Protein AF-A0A9K3NE94-F1 (afdb_monomer_lite)

Radius of gyration: 13.45 Å; chains: 1; bounding box: 37×25×27 Å

Sequence (76 aa):
MLQPKIVGFELFKEYYEGDNDFGELFSKCINHVVDDFHLHKGFLFKSNRLCVPCHSIREVIIREVHEGGLAGHFGI

Secondary structure (DSSP, 8-state):
------TTTTHHHHHSTT-TTTHHHHHHHTTS-BTTEEEETTEEEETTEEPPPSSHHHHHHHHHHHTTTTTSSS--

Structure (mmCIF, N/CA/C/O backbone):
data_AF-A0A9K3NE94-F1
#
_entry.id   AF-A0A9K3NE94-F1
#
loop_
_atom_site.group_PDB
_atom_site.id
_atom_site.type_symbol
_atom_site.label_atom_id
_atom_site.label_alt_id
_atom_site.label_comp_id
_atom_site.label_asym_id
_atom_site.label_entity_id
_atom_site.label_seq_id
_atom_site.pdbx_PDB_ins_code
_atom_site.Cartn_x
_atom_site.Cartn_y
_atom_site.Cartn_z
_atom_site.occupancy
_atom_site.B_iso_or_equiv
_atom_site.auth_seq_id
_atom_site.auth_comp_id
_atom_site.auth_asym_id
_atom_site.auth_atom_id
_atom_site.pdbx_PDB_model_num
ATOM 1 N N . MET A 1 1 ? -28.968 -1.759 2.313 1.00 34.78 1 MET A N 1
ATOM 2 C CA . MET A 1 1 ? -27.696 -2.506 2.269 1.00 34.78 1 MET A CA 1
ATOM 3 C C . MET A 1 1 ? -26.598 -1.536 2.678 1.00 34.78 1 MET A C 1
ATOM 5 O O . MET A 1 1 ? -26.169 -0.733 1.862 1.00 34.78 1 MET A O 1
ATOM 9 N N . LEU A 1 2 ? -26.260 -1.490 3.967 1.00 38.41 2 LEU A N 1
ATOM 10 C CA . LEU A 1 2 ? -25.125 -0.702 4.443 1.00 38.41 2 LEU A CA 1
ATOM 11 C C . LEU A 1 2 ? -23.891 -1.545 4.147 1.00 38.41 2 LEU A C 1
ATOM 13 O O . LEU A 1 2 ? -23.667 -2.550 4.813 1.00 38.41 2 LEU A O 1
ATOM 17 N N . GLN A 1 3 ? -23.146 -1.193 3.100 1.00 47.91 3 GLN A N 1
ATOM 18 C CA . GLN A 1 3 ? -21.774 -1.674 2.997 1.00 47.91 3 GLN A CA 1
ATOM 19 C C . GLN A 1 3 ? -21.082 -1.213 4.283 1.00 47.91 3 GLN A C 1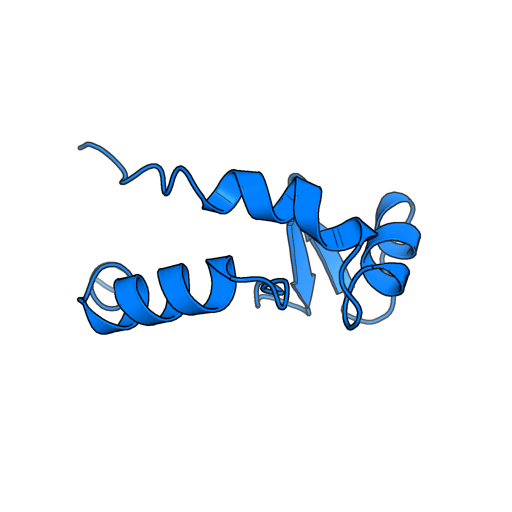
ATOM 21 O O . GLN A 1 3 ? -21.174 -0.016 4.585 1.00 47.91 3 GLN A O 1
ATOM 26 N N . PRO A 1 4 ? -20.465 -2.105 5.077 1.00 47.97 4 PRO A N 1
ATOM 27 C CA . PRO A 1 4 ? -19.654 -1.662 6.190 1.00 47.97 4 PRO A CA 1
ATOM 28 C C . PRO A 1 4 ? -18.537 -0.827 5.577 1.00 47.97 4 PRO A C 1
ATOM 30 O O . PRO A 1 4 ? -17.611 -1.331 4.946 1.00 47.97 4 PRO A O 1
ATOM 33 N N . LYS A 1 5 ? -18.684 0.492 5.672 1.00 49.59 5 LYS A N 1
ATOM 34 C CA . LYS A 1 5 ? -17.614 1.421 5.375 1.00 49.59 5 LYS A CA 1
ATOM 35 C C . LYS A 1 5 ? -16.635 1.182 6.506 1.00 49.59 5 LYS A C 1
ATOM 37 O O . LYS A 1 5 ? -16.837 1.716 7.591 1.00 49.59 5 LYS A O 1
ATOM 42 N N . ILE A 1 6 ? -15.665 0.295 6.292 1.00 58.84 6 ILE A N 1
ATOM 43 C CA . ILE A 1 6 ? -14.561 0.103 7.225 1.00 58.84 6 ILE A CA 1
ATOM 44 C C . ILE A 1 6 ? -13.914 1.483 7.319 1.00 58.84 6 ILE A C 1
ATOM 46 O O . ILE A 1 6 ? -13.196 1.909 6.417 1.00 58.84 6 ILE A O 1
ATOM 50 N N . VAL A 1 7 ? -14.265 2.240 8.360 1.00 60.16 7 VAL A N 1
ATOM 51 C CA . VAL A 1 7 ? -13.837 3.636 8.523 1.00 60.16 7 VAL A CA 1
ATOM 52 C C . VAL A 1 7 ? -12.308 3.693 8.565 1.00 60.16 7 VAL A C 1
ATOM 54 O O . VAL A 1 7 ? -11.712 4.643 8.072 1.00 60.16 7 VAL A O 1
ATOM 57 N N . GLY A 1 8 ? -11.675 2.616 9.044 1.00 67.31 8 GLY A N 1
ATOM 58 C CA . GLY A 1 8 ? -10.226 2.449 9.060 1.00 67.31 8 GLY A CA 1
ATOM 59 C C . GLY A 1 8 ? -9.572 2.157 7.705 1.00 67.31 8 GLY A C 1
ATOM 60 O O . GLY A 1 8 ? -8.361 2.296 7.594 1.00 67.31 8 GLY A O 1
ATOM 61 N N . PHE A 1 9 ? -10.317 1.784 6.661 1.00 71.88 9 PHE A N 1
ATOM 62 C CA . PHE A 1 9 ? -9.701 1.435 5.375 1.00 71.88 9 PHE A CA 1
ATOM 63 C C . PHE A 1 9 ? -9.126 2.665 4.681 1.00 71.88 9 PHE A C 1
ATOM 65 O O . PHE A 1 9 ? -8.031 2.617 4.142 1.00 71.88 9 PHE A O 1
ATOM 72 N N . GLU A 1 10 ? -9.823 3.798 4.748 1.00 80.88 10 GLU A N 1
ATOM 73 C CA . GLU A 1 10 ? -9.313 5.054 4.189 1.00 80.88 10 GLU A CA 1
ATOM 74 C C . GLU A 1 10 ? -8.033 5.525 4.903 1.00 80.88 10 GLU A C 1
ATOM 76 O O . GLU A 1 10 ? -7.171 6.118 4.258 1.00 80.88 10 GLU A O 1
ATOM 81 N N . LEU A 1 11 ? -7.856 5.160 6.180 1.00 80.56 11 LEU A N 1
ATOM 82 C CA . LEU A 1 11 ? -6.660 5.447 6.983 1.00 80.56 11 LEU A CA 1
ATOM 83 C C . LEU A 1 11 ? -5.394 4.776 6.422 1.00 80.56 11 LEU A C 1
ATOM 85 O O . LEU A 1 11 ? -4.286 5.240 6.663 1.00 80.56 11 LEU A O 1
ATOM 89 N N . PHE A 1 12 ? -5.529 3.706 5.629 1.00 83.62 12 PHE A N 1
ATOM 90 C CA . PHE A 1 12 ? -4.382 3.057 4.981 1.00 83.62 12 PHE A CA 1
ATOM 91 C C . PHE A 1 12 ? -3.602 4.009 4.094 1.00 83.62 12 PHE A C 1
ATOM 93 O O . PHE A 1 12 ? -2.377 3.938 4.046 1.00 83.62 12 PHE A O 1
ATOM 100 N N . LYS A 1 13 ? -4.322 4.894 3.400 1.00 87.88 13 LYS A N 1
ATOM 101 C CA . LYS A 1 13 ? -3.730 5.847 2.465 1.00 87.88 13 LYS A CA 1
ATOM 102 C C . LYS A 1 13 ? -2.750 6.767 3.184 1.00 87.88 13 LYS A C 1
ATOM 104 O O . LYS A 1 13 ? -1.684 7.040 2.655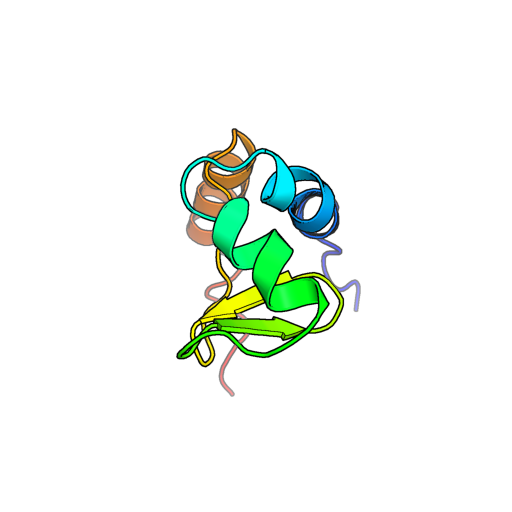 1.00 87.88 13 LYS A O 1
ATOM 109 N N . GLU A 1 14 ? -3.102 7.174 4.401 1.00 88.00 14 GLU A N 1
ATOM 110 C CA . GLU A 1 14 ? -2.290 8.051 5.248 1.00 88.00 14 GLU A CA 1
ATOM 111 C C . GLU A 1 14 ? -1.093 7.320 5.870 1.00 88.00 14 GLU A C 1
ATOM 113 O O . GLU A 1 14 ? -0.093 7.946 6.209 1.00 88.00 14 GLU A O 1
ATOM 118 N N . TYR A 1 15 ? -1.169 5.993 6.011 1.00 88.19 15 TYR A N 1
ATOM 119 C CA . TYR A 1 15 ? -0.107 5.208 6.637 1.00 88.19 15 TYR A CA 1
ATOM 120 C C . TYR A 1 15 ? 0.961 4.703 5.681 1.00 88.19 15 TYR A C 1
ATOM 122 O O . TYR A 1 15 ? 2.048 4.385 6.154 1.00 88.19 15 TYR A O 1
ATOM 130 N N . TYR A 1 16 ? 0.703 4.635 4.371 1.00 91.00 16 TYR A N 1
ATOM 131 C CA . TYR A 1 16 ? 1.702 4.104 3.446 1.00 91.00 16 TYR A CA 1
ATOM 132 C C . TYR A 1 16 ? 3.010 4.892 3.481 1.00 91.00 16 TYR A C 1
ATOM 134 O O . TYR A 1 16 ? 4.052 4.264 3.580 1.00 91.00 16 TYR A O 1
ATOM 142 N N . GLU A 1 17 ? 2.984 6.228 3.443 1.00 90.25 17 GLU A N 1
ATOM 143 C CA . GLU A 1 17 ? 4.211 7.044 3.364 1.00 90.25 17 GLU A CA 1
ATOM 144 C C . GLU A 1 17 ? 5.187 6.796 4.524 1.00 90.25 17 GLU A C 1
ATOM 146 O O . GLU A 1 17 ? 6.400 6.823 4.324 1.00 90.25 17 GLU A O 1
ATOM 151 N N . GLY A 1 18 ? 4.666 6.530 5.725 1.00 88.44 18 GLY A N 1
ATOM 152 C CA . GLY A 1 18 ? 5.464 6.237 6.920 1.00 88.44 18 GLY A CA 1
ATOM 153 C C . GLY A 1 18 ? 5.722 4.748 7.158 1.00 88.44 18 GLY A C 1
ATOM 154 O O . GLY A 1 18 ? 6.345 4.392 8.158 1.00 88.44 18 GLY A O 1
ATOM 155 N N . ASP A 1 19 ? 5.220 3.876 6.287 1.00 90.38 19 ASP A N 1
ATOM 156 C CA . ASP A 1 19 ? 5.320 2.436 6.454 1.00 90.38 19 ASP A CA 1
ATOM 157 C C . ASP A 1 19 ? 6.722 1.925 6.107 1.00 90.38 19 ASP A C 1
ATOM 159 O O . ASP A 1 19 ? 7.268 2.230 5.045 1.00 90.38 19 ASP A O 1
ATOM 163 N N . ASN A 1 20 ? 7.297 1.105 6.987 1.00 89.31 20 ASN A N 1
ATOM 164 C CA . ASN A 1 20 ? 8.656 0.597 6.803 1.00 89.31 20 ASN A CA 1
ATOM 165 C C . ASN A 1 20 ? 8.781 -0.392 5.629 1.00 89.31 20 ASN A C 1
ATOM 167 O O . ASN A 1 20 ? 9.855 -0.503 5.044 1.00 89.31 20 ASN A O 1
ATOM 171 N N . ASP A 1 21 ? 7.708 -1.107 5.280 1.00 88.69 21 ASP A N 1
ATOM 172 C CA . ASP A 1 21 ? 7.704 -2.085 4.189 1.00 88.69 21 ASP A CA 1
ATOM 173 C C . ASP A 1 21 ? 7.235 -1.458 2.865 1.00 88.69 21 ASP A C 1
ATOM 175 O O . ASP A 1 21 ? 7.704 -1.832 1.787 1.00 88.69 21 ASP A O 1
ATOM 179 N N . PHE A 1 22 ? 6.304 -0.502 2.933 1.00 91.81 22 PHE A N 1
ATOM 180 C CA . PHE A 1 22 ? 5.598 0.017 1.764 1.00 91.81 22 PHE A CA 1
ATOM 181 C C . PHE A 1 22 ? 5.844 1.491 1.444 1.00 91.81 22 PHE A C 1
ATOM 183 O O . PHE A 1 22 ? 5.492 1.886 0.337 1.00 91.81 22 PHE A O 1
ATOM 190 N N . GLY A 1 23 ? 6.446 2.310 2.309 1.00 92.69 23 GLY A N 1
ATOM 191 C CA . GLY A 1 23 ? 6.535 3.761 2.082 1.00 92.69 23 GLY A CA 1
ATOM 192 C C . GLY A 1 23 ? 7.349 4.165 0.862 1.00 92.69 23 GLY A C 1
ATOM 193 O O . GLY A 1 23 ? 6.909 4.995 0.058 1.00 92.69 23 GLY A O 1
ATOM 194 N N . GLU A 1 24 ? 8.488 3.513 0.638 1.00 93.25 24 GLU A N 1
ATOM 195 C CA . GLU A 1 24 ? 9.284 3.749 -0.566 1.00 93.25 24 GLU A CA 1
ATOM 196 C C . GLU A 1 24 ? 8.552 3.266 -1.831 1.00 93.25 24 GLU A C 1
ATOM 198 O O . GLU A 1 24 ? 8.502 3.976 -2.839 1.00 93.25 24 GLU A O 1
ATOM 203 N N . LEU A 1 25 ? 7.937 2.078 -1.772 1.00 93.50 25 LEU A N 1
ATOM 204 C CA . LEU A 1 25 ? 7.159 1.515 -2.880 1.00 93.50 25 LEU A CA 1
ATOM 205 C C . LEU A 1 25 ? 5.954 2.390 -3.223 1.00 93.50 25 LEU A C 1
ATOM 207 O O . LEU A 1 25 ? 5.723 2.675 -4.395 1.00 93.50 25 LEU A O 1
ATOM 211 N N . PHE A 1 26 ? 5.220 2.849 -2.213 1.00 94.06 26 PHE A N 1
ATOM 212 C CA . PHE A 1 26 ? 4.082 3.743 -2.356 1.00 94.06 26 PHE A CA 1
ATOM 213 C C . PHE A 1 26 ? 4.501 5.038 -3.044 1.00 94.06 26 PHE A C 1
ATOM 215 O O . PHE A 1 26 ? 3.918 5.393 -4.065 1.00 94.06 26 PHE A O 1
ATOM 222 N N . SER A 1 27 ? 5.573 5.673 -2.562 1.00 92.88 27 SER A N 1
ATOM 223 C CA . SER A 1 27 ? 6.105 6.920 -3.123 1.00 92.88 27 SER A CA 1
ATOM 224 C C . SER A 1 27 ? 6.483 6.783 -4.600 1.00 92.88 27 SER A C 1
ATOM 226 O O . SER A 1 27 ? 6.196 7.663 -5.412 1.00 92.88 27 SER A O 1
ATOM 228 N N . LYS A 1 28 ? 7.088 5.653 -4.983 1.00 93.25 28 LYS A N 1
ATOM 229 C CA . LYS A 1 28 ? 7.396 5.351 -6.389 1.00 93.25 28 LYS A CA 1
ATOM 230 C C . LYS A 1 28 ? 6.118 5.097 -7.203 1.00 93.25 28 LYS A C 1
ATOM 232 O O . LYS A 1 28 ? 5.981 5.627 -8.308 1.00 93.25 28 LYS A O 1
ATOM 237 N N . CYS A 1 29 ? 5.157 4.378 -6.619 1.00 94.00 29 CYS A N 1
ATOM 238 C CA . CYS A 1 29 ? 3.889 4.022 -7.254 1.00 94.00 29 CYS A CA 1
ATOM 239 C C . CYS A 1 29 ? 2.929 5.202 -7.486 1.00 94.00 29 CYS A C 1
ATOM 241 O O . CYS A 1 29 ? 1.994 5.063 -8.274 1.00 94.00 29 CYS A O 1
ATOM 243 N N . ILE A 1 30 ? 3.162 6.365 -6.856 1.00 89.88 30 ILE A N 1
ATOM 244 C CA . ILE A 1 30 ? 2.419 7.614 -7.128 1.00 89.88 30 ILE A CA 1
ATOM 245 C C . ILE A 1 30 ? 2.511 8.003 -8.606 1.00 89.88 30 ILE A C 1
ATOM 247 O O . ILE A 1 30 ? 1.535 8.485 -9.179 1.00 89.88 30 ILE A O 1
ATOM 251 N N . ASN A 1 31 ? 3.670 7.781 -9.230 1.00 87.25 31 ASN A N 1
ATOM 252 C CA . ASN A 1 31 ? 3.950 8.287 -10.571 1.00 87.25 31 ASN A CA 1
ATOM 253 C C . ASN A 1 31 ? 3.919 7.203 -11.658 1.00 87.25 31 ASN A C 1
ATOM 255 O O . ASN A 1 31 ? 3.693 7.525 -12.822 1.00 87.25 31 ASN A O 1
ATOM 259 N N . HIS A 1 32 ? 4.177 5.938 -11.319 1.00 88.50 32 HIS A N 1
ATOM 260 C CA . HIS A 1 32 ? 4.198 4.826 -12.275 1.00 88.50 32 HIS A CA 1
ATOM 261 C C . HIS A 1 32 ? 4.110 3.472 -11.566 1.00 88.50 32 HIS A C 1
ATOM 263 O O . HIS A 1 32 ? 4.383 3.371 -10.381 1.00 88.50 32 HIS A O 1
ATOM 269 N N . VAL A 1 33 ? 3.762 2.417 -12.299 1.00 89.94 33 VAL A N 1
ATOM 270 C CA . VAL A 1 33 ? 3.795 1.033 -11.795 1.00 89.94 33 VAL A CA 1
ATOM 271 C C . VAL A 1 33 ? 5.242 0.607 -11.527 1.00 89.94 33 VAL A C 1
ATOM 273 O O . VAL A 1 33 ? 6.112 0.846 -12.365 1.00 89.94 33 VAL A O 1
ATOM 276 N N . VAL A 1 34 ? 5.491 -0.037 -10.386 1.00 91.56 34 VAL A N 1
ATOM 277 C CA . VAL A 1 34 ? 6.810 -0.556 -9.988 1.00 91.56 34 VAL A CA 1
ATOM 278 C C . VAL A 1 34 ? 6.709 -2.066 -9.840 1.00 91.56 34 VAL A C 1
ATOM 280 O O . VAL A 1 34 ? 6.029 -2.543 -8.938 1.00 91.56 34 VAL A O 1
ATOM 283 N N . ASP A 1 35 ? 7.376 -2.824 -10.709 1.00 92.19 35 ASP A N 1
ATOM 284 C CA . ASP A 1 35 ? 7.218 -4.283 -10.783 1.00 92.19 35 ASP A CA 1
ATOM 285 C C . ASP A 1 35 ? 5.723 -4.676 -10.869 1.00 92.19 35 ASP A C 1
ATOM 287 O O . ASP A 1 35 ? 5.003 -4.204 -11.747 1.00 92.19 35 ASP A O 1
ATOM 291 N N . ASP A 1 36 ? 5.235 -5.500 -9.937 1.00 93.38 36 ASP A N 1
ATOM 292 C CA . ASP A 1 36 ? 3.822 -5.887 -9.820 1.00 93.38 36 ASP A CA 1
ATOM 293 C C . ASP A 1 36 ? 2.991 -4.923 -8.952 1.00 93.38 36 ASP A C 1
ATOM 295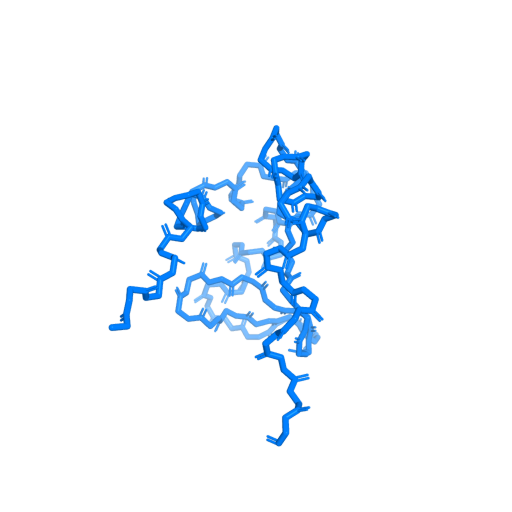 O O . ASP A 1 36 ? 1.804 -5.175 -8.698 1.00 93.38 36 ASP A O 1
ATOM 299 N N . PHE A 1 37 ? 3.606 -3.852 -8.445 1.00 94.88 37 PHE A N 1
ATOM 300 C CA . PHE A 1 37 ? 2.978 -2.896 -7.545 1.00 94.88 37 PHE A CA 1
ATOM 301 C C . PHE A 1 37 ? 2.364 -1.720 -8.294 1.00 94.88 37 PHE A C 1
ATOM 303 O O . PHE A 1 37 ? 2.992 -1.089 -9.145 1.00 94.88 37 PHE A O 1
ATOM 310 N N . HIS A 1 38 ? 1.128 -1.388 -7.941 1.00 94.62 38 HIS A N 1
ATOM 311 C CA . HIS A 1 38 ? 0.420 -0.254 -8.517 1.00 94.62 38 HIS A CA 1
ATOM 312 C C . HIS A 1 38 ? -0.534 0.386 -7.514 1.00 94.62 38 HIS A C 1
ATOM 314 O O . HIS A 1 38 ? -1.022 -0.262 -6.584 1.00 94.62 38 HIS A O 1
ATOM 320 N N . LEU A 1 39 ? -0.834 1.667 -7.735 1.00 94.06 39 LEU A N 1
ATOM 321 C CA . LEU A 1 39 ? -1.881 2.361 -7.000 1.00 94.06 39 LEU A CA 1
ATOM 322 C C . LEU A 1 39 ? -3.232 2.216 -7.695 1.00 94.06 39 LEU A C 1
ATOM 324 O O . LEU A 1 39 ? -3.385 2.503 -8.882 1.00 94.06 39 LEU A O 1
ATOM 328 N N . HIS A 1 40 ? -4.246 1.853 -6.919 1.00 91.25 40 HIS A N 1
ATOM 329 C CA . HIS A 1 40 ? -5.640 1.906 -7.332 1.00 91.25 40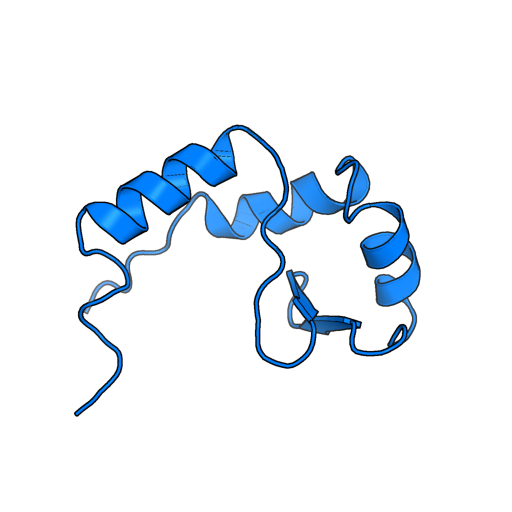 HIS A CA 1
ATOM 330 C C . HIS A 1 40 ? -6.439 2.705 -6.305 1.00 91.25 40 HIS A C 1
ATOM 332 O O . HIS A 1 40 ? -6.570 2.294 -5.155 1.00 91.25 40 HIS A O 1
ATOM 338 N N . LYS A 1 41 ? -6.978 3.866 -6.704 1.00 89.94 41 LYS A N 1
ATOM 339 C CA . LYS A 1 41 ? -7.769 4.756 -5.823 1.00 89.94 41 LYS A CA 1
ATOM 340 C C . LYS A 1 41 ? -7.052 5.135 -4.508 1.00 89.94 41 LYS A C 1
ATOM 342 O O . LYS A 1 41 ? -7.698 5.297 -3.473 1.00 89.94 41 LYS A O 1
ATOM 347 N N . GLY A 1 42 ? -5.725 5.273 -4.557 1.00 90.06 42 GLY A N 1
ATOM 348 C CA . GLY A 1 42 ? -4.880 5.610 -3.403 1.00 90.06 42 GLY A CA 1
ATOM 349 C C . GLY A 1 42 ? -4.434 4.415 -2.553 1.00 90.06 42 GLY A C 1
ATOM 350 O O . GLY A 1 42 ? -3.739 4.610 -1.567 1.00 90.06 42 GLY A O 1
ATOM 351 N N . PHE A 1 43 ? -4.802 3.189 -2.927 1.00 91.38 43 PHE A N 1
ATOM 352 C CA . PHE A 1 43 ? -4.371 1.967 -2.253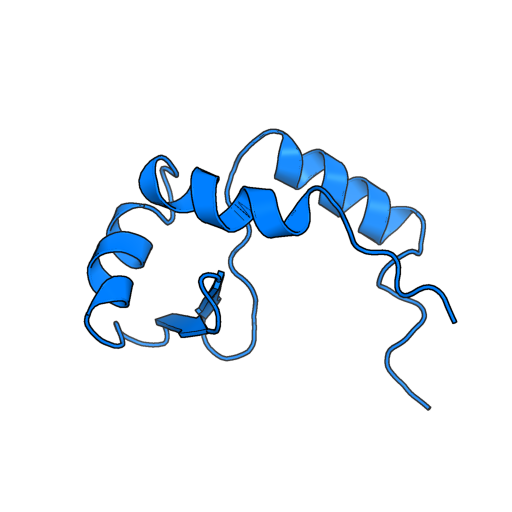 1.00 91.38 43 PHE A CA 1
ATOM 353 C C . PHE A 1 43 ? -3.259 1.275 -3.025 1.00 91.38 43 PHE A C 1
ATOM 355 O O . PHE A 1 43 ? -3.341 1.174 -4.251 1.00 91.38 43 PHE A O 1
ATOM 362 N N . LEU A 1 44 ? -2.260 0.757 -2.312 1.00 93.00 44 LEU A N 1
ATOM 363 C CA . LEU A 1 44 ? -1.175 -0.009 -2.909 1.00 93.00 44 LEU A CA 1
ATOM 364 C C . LEU A 1 44 ? -1.592 -1.470 -3.082 1.00 93.00 44 LEU A C 1
ATOM 366 O O . LEU A 1 44 ? -1.987 -2.134 -2.124 1.00 93.00 44 LEU A O 1
ATOM 370 N N . PHE A 1 45 ? -1.478 -1.975 -4.303 1.00 93.38 45 PHE A N 1
ATOM 371 C CA . PHE A 1 45 ? -1.731 -3.369 -4.644 1.00 93.38 45 PHE A CA 1
ATOM 372 C C . PHE A 1 45 ? -0.469 -4.017 -5.187 1.00 93.38 45 PHE A C 1
ATOM 374 O O . PHE A 1 45 ? 0.240 -3.397 -5.971 1.00 93.38 45 PHE A O 1
ATOM 381 N N . LYS A 1 46 ? -0.246 -5.286 -4.837 1.00 94.44 46 LYS A N 1
ATOM 382 C CA . LYS A 1 46 ? 0.659 -6.189 -5.552 1.00 94.44 46 LYS A CA 1
ATOM 383 C C . LYS A 1 46 ? -0.181 -7.179 -6.350 1.00 94.44 46 LYS A C 1
ATOM 385 O O . LYS A 1 46 ? -0.871 -8.021 -5.763 1.00 94.44 46 LYS A O 1
ATOM 390 N N . SER A 1 47 ? -0.156 -7.079 -7.675 1.00 90.81 47 SER A N 1
ATOM 391 C CA . SER A 1 47 ? -1.106 -7.786 -8.546 1.00 90.81 47 SER A CA 1
ATOM 392 C C . SER A 1 47 ? -2.557 -7.556 -8.068 1.00 90.81 47 SER A C 1
ATOM 394 O O . SER A 1 47 ? -3.014 -6.424 -8.058 1.00 90.81 47 SER A O 1
ATOM 396 N N . ASN A 1 48 ? -3.298 -8.577 -7.620 1.00 88.94 48 ASN A N 1
ATOM 397 C CA . ASN A 1 48 ? -4.674 -8.418 -7.121 1.00 88.94 48 ASN A CA 1
ATOM 398 C C . ASN A 1 48 ? -4.795 -8.348 -5.585 1.00 88.94 48 ASN A C 1
ATOM 400 O O . ASN A 1 48 ? -5.903 -8.435 -5.055 1.00 88.94 48 ASN A O 1
ATOM 404 N N . ARG A 1 49 ? -3.676 -8.233 -4.859 1.00 88.88 49 ARG A N 1
ATOM 405 C CA . ARG A 1 49 ? -3.643 -8.282 -3.391 1.00 88.88 49 ARG A CA 1
ATOM 406 C C . ARG A 1 49 ? -3.376 -6.899 -2.822 1.00 88.88 49 ARG A C 1
ATOM 408 O O . ARG A 1 49 ? -2.406 -6.255 -3.208 1.00 88.88 49 ARG A O 1
ATOM 415 N N . LEU A 1 50 ? -4.215 -6.473 -1.884 1.00 88.81 50 LEU A N 1
ATOM 416 C CA . LEU A 1 50 ? -4.022 -5.218 -1.169 1.00 88.81 50 LEU A CA 1
ATOM 417 C C . LEU A 1 50 ? -2.817 -5.318 -0.224 1.00 88.81 50 LEU A C 1
ATOM 419 O O . LEU A 1 50 ? -2.731 -6.247 0.583 1.00 88.81 50 LEU A O 1
ATOM 423 N N . CYS A 1 51 ? -1.916 -4.344 -0.297 1.00 89.81 51 CYS A N 1
ATOM 424 C CA . CYS A 1 51 ? -0.830 -4.178 0.660 1.00 89.81 51 CYS A CA 1
ATOM 425 C C . CYS A 1 51 ? -1.378 -3.496 1.916 1.00 89.81 51 CYS A C 1
ATOM 427 O O . CYS A 1 51 ? -1.860 -2.369 1.846 1.00 89.81 51 CYS A O 1
ATOM 429 N N . VAL A 1 52 ? -1.325 -4.179 3.056 1.00 87.25 52 VAL A N 1
ATOM 430 C CA . VAL A 1 52 ? -1.794 -3.655 4.345 1.00 87.25 52 VAL A CA 1
ATOM 431 C C . VAL A 1 52 ? -0.599 -3.061 5.100 1.00 87.25 52 VAL A C 1
ATOM 433 O O . VAL A 1 52 ? 0.294 -3.841 5.439 1.00 87.25 52 VAL A O 1
ATOM 436 N N . PRO A 1 53 ? -0.570 -1.743 5.385 1.00 85.94 53 PRO A N 1
ATOM 437 C CA . PRO A 1 53 ? 0.498 -1.123 6.171 1.00 85.94 53 PRO A CA 1
ATOM 438 C C . PRO A 1 53 ? 0.683 -1.799 7.538 1.00 85.94 53 PRO A C 1
ATOM 440 O O . PRO A 1 53 ? -0.287 -2.182 8.203 1.00 85.94 53 PRO A O 1
ATOM 443 N N . CYS A 1 54 ? 1.927 -1.926 7.982 1.00 76.19 54 CYS A N 1
ATOM 444 C CA . CYS A 1 54 ? 2.343 -2.447 9.273 1.00 76.19 54 CYS A CA 1
ATOM 445 C C . CYS A 1 54 ? 2.142 -1.395 10.383 1.00 76.19 54 CYS A C 1
ATOM 447 O O . CYS A 1 54 ? 3.083 -0.877 10.977 1.00 76.19 54 CYS A O 1
ATOM 449 N N . HIS A 1 55 ? 0.880 -1.080 10.681 1.00 72.56 55 HIS A N 1
ATOM 450 C CA . HIS A 1 55 ? 0.487 -0.218 11.800 1.00 72.56 55 HIS A CA 1
ATOM 451 C C . HIS A 1 55 ? -0.512 -0.942 12.716 1.00 72.56 55 HIS A C 1
ATOM 453 O O . HIS A 1 55 ? -0.979 -2.038 12.400 1.00 72.56 55 HIS A O 1
ATOM 459 N N . SER A 1 56 ? -0.914 -0.323 13.832 1.00 64.88 56 SER A N 1
ATOM 460 C CA . SER A 1 56 ? -1.929 -0.846 14.771 1.00 64.88 56 SER A CA 1
ATOM 461 C C . SER A 1 56 ? -3.244 -1.251 14.086 1.00 64.88 56 SER A C 1
ATOM 463 O O . SER A 1 56 ? -4.024 -2.033 14.619 1.00 64.88 56 SER A O 1
ATOM 465 N N . ILE A 1 57 ? -3.483 -0.729 12.882 1.00 66.31 57 ILE A N 1
ATOM 466 C CA . ILE A 1 57 ? -4.651 -1.024 12.060 1.00 66.31 57 ILE A CA 1
ATOM 467 C C . ILE A 1 57 ? -4.611 -2.413 11.410 1.00 66.31 57 ILE A C 1
ATOM 469 O O . ILE A 1 57 ? -5.663 -2.987 11.134 1.00 66.31 57 ILE A O 1
ATOM 473 N N . ARG A 1 58 ? -3.414 -2.981 11.209 1.00 69.69 58 ARG A N 1
ATOM 474 C CA . ARG A 1 58 ? -3.236 -4.355 10.730 1.00 69.69 58 ARG A CA 1
ATOM 475 C C . ARG A 1 58 ? -3.900 -5.335 11.690 1.00 69.69 58 ARG A C 1
ATOM 477 O O . ARG A 1 58 ? -4.635 -6.208 11.245 1.00 69.69 58 ARG A O 1
ATOM 484 N N . GLU A 1 59 ? -3.715 -5.129 12.993 1.00 67.19 59 GLU A N 1
ATOM 485 C CA . GLU A 1 59 ? -4.352 -5.933 14.040 1.00 67.19 59 GLU A CA 1
ATOM 486 C C . GLU A 1 59 ? -5.875 -5.759 14.046 1.00 67.19 59 GLU A C 1
ATOM 488 O O . GLU A 1 59 ? -6.601 -6.742 14.156 1.00 67.19 59 GLU A O 1
ATOM 493 N N . VAL A 1 60 ? -6.381 -4.532 13.865 1.00 64.44 60 VAL A N 1
ATOM 494 C CA . VAL A 1 60 ? -7.832 -4.273 13.774 1.00 64.44 60 VAL A CA 1
ATOM 495 C C . VAL A 1 60 ? -8.451 -5.041 12.604 1.00 64.44 60 VAL A C 1
ATOM 497 O O . VAL A 1 60 ? -9.495 -5.666 12.758 1.00 64.44 60 VAL A O 1
ATOM 500 N N . ILE A 1 61 ? -7.779 -5.069 11.455 1.00 66.44 61 ILE A N 1
ATOM 501 C CA . ILE A 1 61 ? -8.298 -5.734 10.255 1.00 66.44 61 ILE A CA 1
ATOM 502 C C . ILE A 1 61 ? -8.150 -7.247 10.332 1.00 66.44 61 ILE A C 1
ATOM 504 O O . ILE A 1 61 ? -9.062 -7.953 9.921 1.00 66.44 61 ILE A O 1
ATOM 508 N N . ILE A 1 62 ? -7.064 -7.768 10.908 1.00 65.12 62 ILE A N 1
ATOM 509 C CA . ILE A 1 62 ? -6.938 -9.206 11.186 1.00 65.12 62 ILE A CA 1
ATOM 510 C C . ILE A 1 62 ? -8.077 -9.667 12.103 1.00 65.12 62 ILE A C 1
ATOM 512 O O . ILE A 1 62 ? -8.658 -10.727 11.871 1.00 65.12 62 ILE A O 1
ATOM 516 N N . ARG A 1 63 ? -8.440 -8.859 13.106 1.00 62.84 63 ARG A N 1
ATOM 517 C CA . ARG A 1 63 ? -9.572 -9.153 13.992 1.00 62.84 63 ARG A CA 1
ATOM 518 C C . ARG A 1 63 ? -10.902 -9.124 13.245 1.00 62.84 63 ARG A C 1
ATOM 520 O O . ARG A 1 63 ? -11.619 -10.112 13.320 1.00 62.84 63 ARG A O 1
ATOM 527 N N . GLU A 1 64 ? -11.184 -8.104 12.435 1.00 63.25 64 GLU A N 1
ATOM 528 C CA . GLU A 1 64 ? -12.433 -8.068 11.652 1.00 63.25 64 GLU A CA 1
ATOM 529 C C . GLU A 1 64 ? -12.525 -9.184 10.591 1.0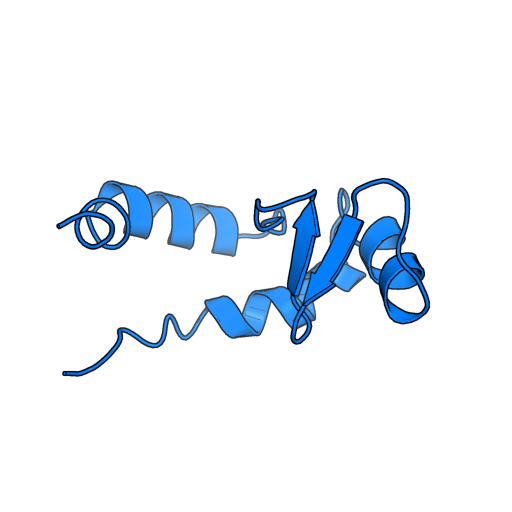0 63.25 64 GLU A C 1
ATOM 531 O O . GLU A 1 64 ? -13.610 -9.714 10.332 1.00 63.25 64 GLU A O 1
ATOM 536 N N . VAL A 1 65 ? -11.397 -9.594 9.994 1.00 61.22 65 VAL A N 1
ATOM 537 C CA . VAL A 1 65 ? -11.331 -10.765 9.099 1.00 61.22 65 VAL A CA 1
ATOM 538 C C . VAL A 1 65 ? -11.678 -12.045 9.864 1.00 61.22 65 VAL A C 1
ATOM 540 O O . VAL A 1 65 ? -12.468 -12.849 9.368 1.00 61.22 65 VAL A O 1
ATOM 543 N N . HIS A 1 66 ? -11.116 -12.237 11.062 1.00 57.53 66 HIS A N 1
ATOM 544 C CA . HIS A 1 66 ? -11.377 -13.410 11.903 1.00 57.53 66 HIS A CA 1
ATOM 545 C C . HIS A 1 66 ? -12.794 -13.433 12.494 1.00 57.53 66 HIS A C 1
ATOM 547 O O . HIS A 1 66 ? -13.373 -14.508 12.625 1.00 57.53 66 HIS A O 1
ATOM 553 N N . GLU A 1 67 ? -13.379 -12.275 12.799 1.00 56.97 67 GLU A N 1
ATOM 554 C CA . GLU A 1 67 ? -14.752 -12.134 13.309 1.00 56.97 67 GLU A CA 1
ATOM 555 C C . GLU A 1 67 ? -15.822 -12.273 12.202 1.00 56.97 67 GLU A C 1
ATOM 557 O O . GLU A 1 67 ? -17.014 -12.109 12.451 1.00 56.97 67 GLU A O 1
ATOM 562 N N . GLY A 1 68 ? -15.416 -12.648 10.982 1.00 54.06 68 GLY A N 1
ATOM 563 C CA . GLY A 1 68 ? -16.316 -13.040 9.895 1.00 54.06 68 GLY A CA 1
ATOM 564 C C . GLY A 1 68 ? -16.735 -11.908 8.953 1.00 54.06 68 GLY A C 1
ATOM 565 O O . GLY A 1 68 ? -17.539 -12.147 8.052 1.00 54.06 68 GLY A O 1
ATOM 566 N N . GLY A 1 69 ? -16.174 -10.702 9.089 1.00 54.53 69 GLY A N 1
ATOM 567 C CA . GLY A 1 69 ? -16.544 -9.539 8.272 1.00 54.53 69 GLY A CA 1
ATOM 568 C C . GLY A 1 69 ? -16.122 -9.621 6.798 1.00 54.53 69 GLY A C 1
ATOM 569 O O . GLY A 1 69 ? -16.730 -8.973 5.950 1.00 54.53 69 GLY A O 1
ATOM 570 N N . LEU A 1 70 ? -15.111 -10.435 6.468 1.00 54.28 70 LEU A N 1
ATOM 571 C CA . LEU A 1 70 ? -14.539 -10.513 5.112 1.00 54.28 70 LEU A CA 1
ATOM 572 C C . LEU A 1 70 ? -14.600 -11.908 4.466 1.00 54.28 70 LEU A C 1
ATOM 574 O O . LEU A 1 70 ? -14.505 -12.010 3.245 1.00 54.28 70 LEU A O 1
ATOM 578 N N . ALA A 1 71 ? -14.812 -12.978 5.238 1.00 51.25 71 ALA A N 1
ATOM 579 C CA . ALA A 1 71 ? -14.829 -14.353 4.720 1.00 51.25 71 ALA A CA 1
ATOM 580 C C . ALA A 1 71 ? -16.210 -14.835 4.219 1.00 51.25 71 ALA A C 1
ATOM 582 O O . ALA A 1 71 ? -16.314 -15.943 3.700 1.00 51.25 71 ALA A O 1
ATOM 583 N N . GLY A 1 72 ? -17.271 -14.030 4.364 1.00 47.84 72 GLY A N 1
ATOM 584 C CA . GLY A 1 72 ? -18.653 -14.454 4.095 1.00 47.84 72 GLY A CA 1
ATOM 585 C C . GLY A 1 72 ? -19.350 -13.835 2.877 1.00 47.84 72 GLY A C 1
ATOM 586 O O . GLY A 1 72 ? -20.524 -14.126 2.666 1.00 47.84 72 GLY A O 1
ATOM 587 N N . HIS A 1 73 ? -18.699 -12.966 2.092 1.00 50.53 73 HIS A N 1
ATOM 588 C CA . HIS A 1 73 ? -19.390 -12.225 1.018 1.00 50.53 73 HIS A CA 1
ATOM 589 C C . HIS A 1 73 ? -18.644 -12.175 -0.320 1.00 50.53 73 HIS A C 1
ATOM 591 O O . HIS A 1 73 ? -18.783 -11.223 -1.082 1.00 50.53 73 HIS A O 1
ATOM 597 N N . PHE A 1 74 ? -17.862 -13.204 -0.632 1.00 49.72 74 PHE A N 1
ATOM 598 C CA . PHE A 1 74 ? -17.421 -13.443 -2.003 1.00 49.72 74 PHE A CA 1
ATOM 599 C C . PHE A 1 74 ? -17.706 -14.898 -2.368 1.00 49.72 74 PHE A C 1
ATOM 601 O O . PHE A 1 74 ? -16.945 -15.790 -2.006 1.00 49.72 74 PHE A O 1
ATOM 608 N N . GLY A 1 75 ? -18.812 -15.112 -3.084 1.00 41.94 75 GLY A N 1
ATOM 609 C CA . GLY A 1 75 ? -19.058 -16.345 -3.832 1.00 41.94 75 GLY A CA 1
ATOM 610 C C . GLY A 1 75 ? -20.434 -16.974 -3.631 1.00 41.94 75 GLY A C 1
ATOM 611 O O . GLY A 1 75 ? -20.537 -18.021 -2.998 1.00 41.94 75 GLY A O 1
ATOM 612 N N . ILE A 1 76 ? -21.463 -16.374 -4.237 1.00 34.50 76 ILE A N 1
ATOM 613 C CA . ILE A 1 76 ? -22.407 -17.114 -5.093 1.00 34.50 76 ILE A CA 1
ATOM 614 C C . ILE A 1 76 ? -22.272 -16.498 -6.482 1.00 34.50 76 ILE A C 1
ATOM 616 O O . ILE A 1 76 ? -22.175 -15.248 -6.534 1.00 34.50 76 ILE A O 1
#

pLDDT: mean 76.35, std 17.94, range [34.5, 94.88]

Organism: Helianthus annuus (NCBI:txid4232)

Foldseek 3Di:
DDPPPVVCVVVQLVQQCVAPVRNVVLVVQVVHADQQWHDDPSFIDRPPHTDGGPDPVVVVVVVCVVVPVPVPPPDD